Protein AF-A0A6M2A3Q9-F1 (afdb_monomer_lite)

Sequence (119 aa):
MWAREIEFMLACWLSISPFIFGYPKDAIFFWLSDLACSSLLAFCALISYYKPLRKMHLCNLIVAFYLISLSFLLRGSPHYEPLQNYMALGVLLLMISIVPTEAEKPPIPWREFYEKMKK

Structure (mmCIF, N/CA/C/O backbone):
data_AF-A0A6M2A3Q9-F1
#
_entry.id   AF-A0A6M2A3Q9-F1
#
loop_
_atom_site.group_PDB
_atom_site.id
_atom_site.type_symbol
_atom_site.label_atom_id
_atom_site.label_alt_id
_atom_site.label_comp_id
_atom_site.label_asym_id
_atom_site.label_entity_id
_atom_site.label_seq_id
_atom_site.pdbx_PDB_ins_code
_atom_site.Cartn_x
_atom_site.Cartn_y
_atom_site.Cartn_z
_atom_site.occupancy
_atom_site.B_iso_or_equiv
_atom_site.auth_seq_id
_atom_site.auth_comp_id
_atom_site.auth_asym_id
_atom_site.auth_atom_id
_atom_site.pdbx_PDB_model_num
ATOM 1 N N . MET A 1 1 ? -12.123 -7.693 7.811 1.00 76.75 1 MET A N 1
ATOM 2 C CA . MET A 1 1 ? -10.719 -8.093 7.659 1.00 76.75 1 MET A CA 1
ATOM 3 C C . MET A 1 1 ? -10.331 -8.184 6.189 1.00 76.75 1 MET A C 1
ATOM 5 O O . MET A 1 1 ? -9.209 -7.796 5.882 1.00 76.75 1 MET A O 1
ATOM 9 N N . TRP A 1 2 ? -11.274 -8.496 5.283 1.00 87.56 2 TRP A N 1
ATOM 10 C CA . TRP A 1 2 ? -11.023 -8.627 3.837 1.00 87.56 2 TRP A CA 1
ATOM 11 C C . TRP A 1 2 ? -10.181 -7.498 3.211 1.00 87.56 2 TRP A C 1
ATOM 13 O O . TRP A 1 2 ? -9.248 -7.757 2.464 1.00 87.56 2 TRP A O 1
ATOM 23 N N . ALA A 1 3 ? -10.428 -6.233 3.570 1.00 92.00 3 ALA A N 1
ATOM 24 C CA . ALA A 1 3 ? -9.682 -5.098 3.023 1.00 92.00 3 ALA A CA 1
ATOM 25 C C . ALA A 1 3 ? -8.173 -5.145 3.340 1.00 92.00 3 ALA A C 1
ATOM 27 O O . ALA A 1 3 ? -7.357 -4.833 2.479 1.00 92.00 3 ALA A O 1
ATOM 28 N N . ARG A 1 4 ? -7.787 -5.553 4.559 1.00 94.25 4 ARG A N 1
ATOM 29 C CA . ARG A 1 4 ? -6.366 -5.644 4.944 1.00 94.25 4 ARG A CA 1
ATOM 30 C C . ARG A 1 4 ? -5.694 -6.867 4.318 1.00 94.25 4 ARG A C 1
ATOM 32 O O . ARG A 1 4 ? -4.521 -6.807 3.972 1.00 94.25 4 ARG A O 1
ATOM 39 N N . GLU A 1 5 ? -6.444 -7.954 4.145 1.00 94.69 5 GLU A N 1
ATOM 40 C CA . GLU A 1 5 ? -5.988 -9.145 3.417 1.00 94.69 5 GLU A CA 1
ATOM 41 C C . GLU A 1 5 ? -5.712 -8.813 1.950 1.00 94.69 5 GLU A C 1
ATOM 43 O O . GLU A 1 5 ? -4.638 -9.135 1.449 1.00 94.69 5 GLU A O 1
ATOM 48 N N . ILE A 1 6 ? -6.624 -8.094 1.286 1.00 95.19 6 ILE A N 1
ATOM 49 C CA . ILE A 1 6 ? -6.436 -7.671 -0.106 1.00 95.19 6 ILE A CA 1
ATOM 50 C C . ILE A 1 6 ? -5.211 -6.763 -0.232 1.00 95.19 6 ILE A C 1
ATOM 52 O O . ILE A 1 6 ? -4.402 -6.969 -1.126 1.00 95.19 6 ILE A O 1
ATOM 56 N N . GLU A 1 7 ? -5.007 -5.803 0.671 1.00 96.00 7 GLU A N 1
ATOM 57 C CA . GLU A 1 7 ? -3.795 -4.971 0.644 1.00 96.00 7 GLU A CA 1
ATOM 58 C C . GLU A 1 7 ? -2.510 -5.776 0.796 1.00 96.00 7 GLU A C 1
ATOM 60 O O . GLU A 1 7 ? -1.534 -5.515 0.096 1.00 96.00 7 GLU A O 1
ATOM 65 N N . PHE A 1 8 ? -2.508 -6.778 1.673 1.00 96.62 8 PHE A N 1
ATOM 66 C CA . PHE A 1 8 ? -1.369 -7.674 1.806 1.00 96.62 8 PHE A CA 1
ATOM 67 C C . PHE A 1 8 ? -1.149 -8.503 0.530 1.00 96.62 8 PHE A C 1
ATOM 69 O O . PHE A 1 8 ? -0.017 -8.634 0.072 1.00 96.62 8 PHE A O 1
ATOM 76 N N . MET A 1 9 ? -2.216 -8.990 -0.111 1.00 97.56 9 MET A N 1
ATOM 77 C CA . MET A 1 9 ? -2.120 -9.674 -1.407 1.00 97.56 9 MET A CA 1
ATOM 78 C C . MET A 1 9 ? -1.572 -8.750 -2.502 1.00 97.56 9 MET A C 1
ATOM 80 O O . MET A 1 9 ? -0.730 -9.178 -3.291 1.00 97.56 9 MET A O 1
ATOM 84 N N . LEU A 1 10 ? -1.9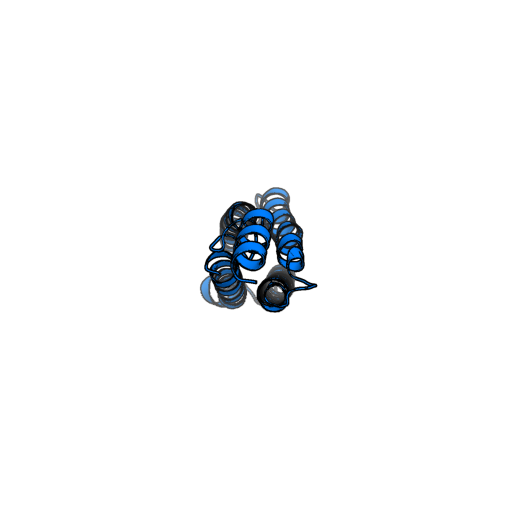91 -7.480 -2.528 1.00 97.25 10 LEU A N 1
ATOM 85 C CA . LEU A 1 10 ? -1.449 -6.468 -3.439 1.00 97.25 10 LEU A CA 1
ATOM 86 C C . LEU A 1 10 ? 0.033 -6.179 -3.144 1.00 97.25 10 LEU A C 1
ATOM 88 O O . LEU A 1 10 ? 0.799 -5.946 -4.077 1.00 97.25 10 LEU A O 1
ATOM 92 N N . ALA A 1 11 ? 0.463 -6.255 -1.880 1.00 97.44 11 ALA A N 1
ATOM 93 C CA . ALA A 1 11 ? 1.873 -6.134 -1.505 1.00 97.44 11 ALA A CA 1
ATOM 94 C C . ALA A 1 11 ? 2.697 -7.299 -2.059 1.00 97.44 11 ALA A C 1
ATOM 96 O O . ALA A 1 11 ? 3.748 -7.083 -2.663 1.00 97.44 11 ALA A O 1
ATOM 97 N N . CYS A 1 12 ? 2.198 -8.528 -1.903 1.00 97.50 12 CYS A N 1
ATOM 98 C CA . CYS A 1 12 ? 2.821 -9.712 -2.486 1.00 97.50 12 CYS A CA 1
ATOM 99 C C . CYS A 1 12 ? 2.882 -9.617 -4.014 1.00 97.50 12 CYS A C 1
ATOM 101 O O . CYS A 1 12 ? 3.924 -9.899 -4.600 1.00 97.50 12 CYS A O 1
ATOM 103 N N . TRP A 1 13 ? 1.800 -9.171 -4.656 1.00 97.50 13 TRP A N 1
ATOM 104 C CA . TRP A 1 13 ? 1.769 -8.950 -6.100 1.00 97.50 13 TRP A CA 1
ATOM 105 C C . TRP A 1 13 ? 2.837 -7.945 -6.547 1.00 97.50 13 TRP A C 1
ATOM 107 O O . TRP A 1 13 ? 3.620 -8.253 -7.443 1.00 97.50 13 TRP A O 1
ATOM 117 N N . LEU A 1 14 ? 2.927 -6.788 -5.884 1.00 96.19 14 LEU A N 1
ATOM 118 C CA . LEU A 1 14 ? 3.921 -5.759 -6.200 1.00 96.19 14 LEU A CA 1
ATOM 119 C C . LEU A 1 14 ? 5.363 -6.241 -5.968 1.00 96.19 14 LEU A C 1
ATOM 121 O O . LEU A 1 14 ? 6.272 -5.850 -6.688 1.00 96.19 14 LEU A O 1
ATOM 125 N N . SER A 1 15 ? 5.588 -7.130 -4.998 1.00 96.31 15 SER A N 1
ATOM 126 C CA . SER A 1 15 ? 6.908 -7.739 -4.790 1.00 96.31 15 SER A CA 1
ATOM 127 C C . SER A 1 15 ? 7.290 -8.733 -5.894 1.00 96.31 15 SER A C 1
ATOM 129 O O . SER A 1 15 ? 8.478 -8.957 -6.121 1.00 96.31 15 SER A O 1
ATOM 131 N N . ILE A 1 16 ? 6.309 -9.364 -6.546 1.00 95.88 16 ILE A N 1
ATOM 132 C CA . ILE A 1 16 ? 6.529 -10.379 -7.587 1.00 95.88 16 ILE A CA 1
ATOM 133 C C . ILE A 1 16 ? 6.538 -9.741 -8.988 1.00 95.88 16 ILE A C 1
ATOM 135 O O . ILE A 1 16 ? 7.179 -10.274 -9.897 1.00 95.88 16 ILE A O 1
ATOM 139 N N . SER A 1 17 ? 5.899 -8.580 -9.175 1.00 94.25 17 SER A N 1
ATOM 140 C CA . SER A 1 17 ? 5.771 -7.926 -10.482 1.00 94.25 17 SER A CA 1
ATOM 141 C C . SER A 1 17 ? 7.083 -7.699 -11.249 1.00 94.25 17 SER A C 1
ATOM 143 O O . SER A 1 17 ? 7.057 -7.942 -12.458 1.00 94.25 17 SER A O 1
ATOM 145 N N . PRO A 1 18 ? 8.236 -7.352 -10.630 1.00 92.12 18 PRO A N 1
ATOM 146 C CA . PRO A 1 18 ? 9.500 -7.226 -11.364 1.00 92.12 18 PRO A CA 1
ATOM 147 C C . PRO A 1 18 ? 9.902 -8.491 -12.129 1.00 92.12 18 PRO A C 1
ATOM 149 O O . PRO A 1 18 ? 10.468 -8.411 -13.219 1.00 92.12 18 PRO A O 1
ATOM 152 N N . PHE A 1 19 ? 9.601 -9.665 -11.564 1.00 92.12 19 PHE A N 1
ATOM 153 C CA . PHE A 1 19 ? 9.929 -10.960 -12.159 1.00 92.12 19 PHE A CA 1
ATOM 154 C C . PHE A 1 19 ? 8.965 -11.335 -13.286 1.00 92.12 19 PHE A C 1
ATOM 156 O O . PHE A 1 19 ? 9.384 -11.959 -14.257 1.00 92.12 19 PHE A O 1
ATOM 163 N N . ILE A 1 20 ? 7.693 -10.941 -13.175 1.00 91.81 20 ILE A N 1
ATOM 164 C CA . ILE A 1 20 ? 6.665 -11.200 -14.196 1.00 91.81 20 ILE A CA 1
ATOM 165 C C . ILE A 1 20 ? 6.908 -10.333 -15.432 1.00 91.81 20 ILE A C 1
ATOM 167 O O . ILE A 1 20 ? 6.882 -10.833 -16.552 1.00 91.81 20 ILE A O 1
ATOM 171 N N . PHE A 1 21 ? 7.165 -9.042 -15.228 1.00 89.19 21 PHE A N 1
ATOM 172 C CA . PHE A 1 21 ? 7.411 -8.088 -16.311 1.00 89.19 21 PHE A CA 1
ATOM 173 C C . PHE A 1 21 ? 8.869 -8.084 -16.791 1.00 89.19 21 PHE A C 1
ATOM 175 O O . PHE A 1 21 ? 9.215 -7.333 -17.695 1.00 89.19 21 PHE A O 1
ATOM 182 N N . GLY A 1 22 ? 9.740 -8.901 -16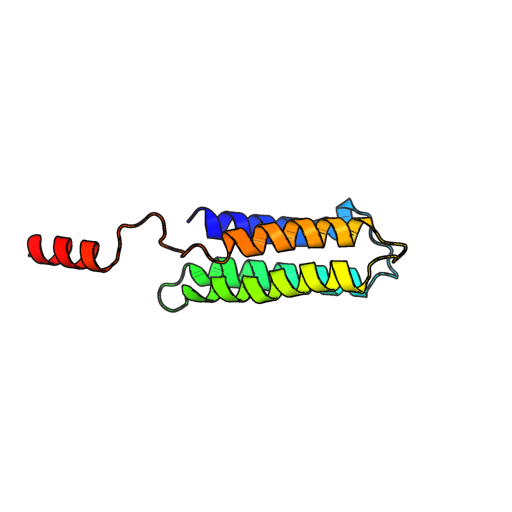.191 1.00 85.31 22 GLY A N 1
ATOM 183 C CA . GLY A 1 22 ? 11.121 -9.071 -16.639 1.00 85.31 22 GLY A CA 1
ATOM 184 C C . GLY A 1 22 ? 11.929 -7.773 -16.633 1.00 85.31 22 GLY A C 1
ATOM 185 O O . GLY A 1 22 ? 12.593 -7.464 -17.623 1.00 85.31 22 GLY A O 1
ATOM 186 N N . TYR A 1 23 ? 11.874 -7.004 -15.538 1.00 84.62 23 TYR A N 1
ATOM 187 C CA . TYR A 1 23 ? 12.566 -5.713 -15.460 1.00 84.62 23 TYR A CA 1
ATOM 188 C C . TYR A 1 23 ? 14.064 -5.871 -15.787 1.00 84.62 23 TYR A C 1
ATOM 190 O O . TYR A 1 23 ? 14.728 -6.738 -15.203 1.00 84.62 23 TYR A O 1
ATOM 198 N N . PRO A 1 24 ? 14.636 -5.028 -16.668 1.00 81.31 24 PRO A N 1
ATOM 199 C CA . PRO A 1 24 ? 16.061 -5.087 -16.963 1.00 81.31 24 PRO A CA 1
ATOM 200 C C . PRO A 1 24 ? 16.889 -4.773 -15.711 1.00 81.31 24 PRO A C 1
ATOM 202 O O . PRO A 1 24 ? 16.457 -4.035 -14.828 1.00 81.31 24 PRO A O 1
ATOM 205 N N . LYS A 1 25 ? 18.110 -5.315 -15.631 1.00 77.25 25 LYS A N 1
ATOM 206 C CA . LYS A 1 25 ? 19.002 -5.117 -14.468 1.00 77.25 25 LYS A CA 1
ATOM 207 C C . LYS A 1 25 ? 19.327 -3.641 -14.216 1.00 77.25 25 LYS A C 1
ATOM 209 O O . LYS A 1 25 ? 19.562 -3.247 -13.079 1.00 77.25 25 LYS A O 1
ATOM 214 N N . ASP A 1 26 ? 19.276 -2.838 -15.271 1.00 80.44 26 ASP A N 1
ATOM 215 C CA . ASP A 1 26 ? 19.604 -1.414 -15.246 1.00 80.44 26 ASP A CA 1
ATOM 216 C C . ASP A 1 26 ? 18.417 -0.560 -14.752 1.00 80.44 26 ASP A C 1
ATOM 218 O O . ASP A 1 26 ? 18.584 0.602 -14.384 1.00 80.44 26 ASP A O 1
ATOM 222 N N . ALA A 1 27 ? 17.214 -1.145 -14.652 1.00 84.56 27 ALA A N 1
ATOM 223 C CA . ALA A 1 27 ? 15.999 -0.519 -14.126 1.00 84.56 27 ALA A CA 1
ATOM 224 C C . ALA A 1 27 ? 15.955 -0.514 -12.582 1.00 84.56 27 ALA A C 1
ATOM 226 O O . ALA A 1 27 ? 14.921 -0.787 -11.969 1.00 84.56 27 ALA A O 1
ATOM 227 N N . ILE A 1 28 ? 17.079 -0.174 -11.942 1.00 88.75 28 ILE A N 1
ATOM 228 C CA . ILE A 1 28 ? 17.258 -0.179 -10.477 1.00 88.75 28 ILE A CA 1
ATOM 229 C C . ILE A 1 28 ? 16.179 0.655 -9.776 1.00 88.75 28 ILE A C 1
ATOM 231 O O . ILE A 1 28 ? 15.688 0.271 -8.716 1.00 88.75 28 ILE A O 1
ATOM 235 N N . PHE A 1 29 ? 15.779 1.775 -10.384 1.00 90.69 29 PHE A N 1
ATOM 236 C CA . PHE A 1 29 ? 14.733 2.644 -9.852 1.00 90.69 29 PHE A CA 1
ATOM 237 C C . PHE A 1 29 ? 13.408 1.896 -9.632 1.00 90.69 29 PHE A C 1
ATOM 239 O O . PHE A 1 29 ? 12.856 1.957 -8.539 1.00 90.69 29 PHE A O 1
ATOM 246 N N . PHE A 1 30 ? 12.941 1.132 -10.624 1.00 90.69 30 PHE A N 1
ATOM 247 C CA . PHE A 1 30 ? 11.686 0.381 -10.526 1.00 90.69 30 PHE A CA 1
ATOM 248 C C . PHE A 1 30 ? 11.769 -0.756 -9.503 1.00 90.69 30 PHE A C 1
ATOM 250 O O . PHE A 1 30 ? 10.836 -0.964 -8.733 1.00 90.69 30 PHE A O 1
ATOM 257 N N . TRP A 1 31 ? 12.915 -1.438 -9.428 1.00 91.62 31 TRP A N 1
ATOM 258 C CA . TRP A 1 31 ? 13.166 -2.452 -8.400 1.00 91.62 31 TRP A CA 1
ATOM 259 C C . TRP A 1 31 ? 13.082 -1.879 -6.985 1.00 91.62 31 TRP A C 1
ATOM 261 O O . TRP A 1 31 ? 12.443 -2.464 -6.108 1.00 91.62 31 TRP A O 1
ATOM 271 N N . LEU A 1 32 ? 13.721 -0.729 -6.758 1.00 93.56 32 LEU A N 1
ATOM 272 C CA . LEU A 1 32 ? 13.737 -0.093 -5.447 1.00 93.56 32 LEU A CA 1
ATOM 273 C C . LEU A 1 32 ? 12.350 0.439 -5.069 1.00 93.56 32 LEU A C 1
ATOM 275 O O . LEU A 1 32 ? 11.932 0.275 -3.923 1.00 93.56 32 LEU A O 1
ATOM 279 N N . SER A 1 33 ? 11.626 1.023 -6.029 1.00 94.12 33 SER A N 1
ATOM 280 C CA . SER A 1 33 ? 10.239 1.455 -5.845 1.00 94.12 33 SER A CA 1
ATOM 281 C C . SER A 1 33 ? 9.324 0.285 -5.475 1.00 94.12 33 SER A C 1
ATOM 283 O O . SER A 1 33 ? 8.577 0.411 -4.503 1.00 94.12 33 SER A O 1
ATOM 285 N N . ASP A 1 34 ? 9.421 -0.857 -6.163 1.00 94.94 34 ASP A N 1
ATOM 286 C CA . ASP A 1 34 ? 8.605 -2.050 -5.881 1.00 94.94 34 ASP A CA 1
ATOM 287 C C . ASP A 1 34 ? 8.899 -2.624 -4.503 1.00 94.94 34 ASP A C 1
ATOM 289 O O . ASP A 1 34 ? 7.977 -2.885 -3.726 1.00 94.94 34 ASP A O 1
ATOM 293 N N . LEU A 1 35 ? 10.176 -2.752 -4.145 1.00 95.25 35 LEU A N 1
ATOM 294 C CA . LEU A 1 35 ? 10.582 -3.282 -2.847 1.00 95.25 35 LEU A CA 1
ATOM 295 C C . LEU A 1 35 ? 10.153 -2.355 -1.702 1.00 95.25 35 LEU A C 1
ATOM 297 O O . LEU A 1 35 ? 9.607 -2.824 -0.701 1.00 95.25 35 LEU A O 1
ATOM 301 N N . ALA A 1 36 ? 10.348 -1.042 -1.854 1.00 96.81 36 ALA A N 1
ATOM 302 C CA . ALA A 1 36 ? 9.955 -0.063 -0.845 1.00 96.81 36 ALA A CA 1
ATOM 303 C C . ALA A 1 36 ? 8.430 -0.011 -0.668 1.00 96.81 36 ALA A C 1
ATOM 305 O O . ALA A 1 36 ? 7.935 -0.080 0.460 1.00 96.81 36 ALA A O 1
ATOM 306 N N . CYS A 1 37 ? 7.680 0.063 -1.771 1.00 97.38 37 CYS A N 1
ATOM 307 C CA . CYS A 1 37 ? 6.223 0.140 -1.735 1.00 97.38 37 CYS A CA 1
ATOM 308 C C . CYS A 1 37 ? 5.598 -1.153 -1.210 1.00 97.38 37 CYS A C 1
ATOM 310 O O . CYS A 1 37 ? 4.724 -1.085 -0.351 1.00 97.38 37 CYS A O 1
ATOM 312 N N . SER A 1 38 ? 6.056 -2.322 -1.671 1.00 97.44 38 SER A N 1
ATOM 313 C CA . SER A 1 38 ? 5.531 -3.616 -1.211 1.00 97.44 38 SER A CA 1
ATOM 314 C C . SER A 1 38 ? 5.811 -3.848 0.276 1.00 97.44 38 SER A C 1
ATOM 316 O O . SER A 1 38 ? 4.906 -4.247 1.007 1.00 97.44 38 SER A O 1
ATOM 318 N N . SER A 1 39 ? 7.014 -3.510 0.754 1.00 97.44 39 SER A N 1
ATOM 319 C CA . SER A 1 39 ? 7.374 -3.613 2.174 1.00 97.44 39 SER A CA 1
ATOM 320 C C . SER A 1 39 ? 6.517 -2.696 3.043 1.00 97.44 39 SER A C 1
ATOM 322 O O . SER A 1 39 ? 5.986 -3.135 4.065 1.00 97.44 39 SER A O 1
ATOM 324 N N . LEU A 1 40 ? 6.347 -1.435 2.628 1.00 97.00 40 LEU A N 1
ATOM 325 C CA . LEU A 1 40 ? 5.522 -0.472 3.354 1.00 97.00 40 LEU A CA 1
ATOM 326 C C . LEU A 1 40 ? 4.056 -0.917 3.386 1.00 97.00 40 LEU A C 1
ATOM 328 O O . LEU A 1 40 ? 3.440 -0.907 4.450 1.00 97.00 40 LEU A O 1
ATOM 332 N N . LEU A 1 41 ? 3.528 -1.369 2.247 1.00 97.00 41 LEU A N 1
ATOM 333 C CA . LEU A 1 41 ? 2.150 -1.830 2.118 1.00 97.00 41 LEU A CA 1
ATOM 334 C C . LEU A 1 41 ? 1.879 -3.053 3.006 1.00 97.00 41 LEU A C 1
ATOM 336 O O . LEU A 1 41 ? 0.913 -3.056 3.773 1.00 97.00 41 LEU A O 1
ATOM 340 N N . ALA A 1 42 ? 2.761 -4.057 2.962 1.00 97.31 42 ALA A N 1
ATOM 341 C CA . ALA A 1 42 ? 2.663 -5.252 3.797 1.00 97.31 42 ALA A CA 1
ATOM 342 C C . ALA A 1 42 ? 2.740 -4.905 5.289 1.00 97.31 42 ALA A C 1
ATOM 344 O O . ALA A 1 42 ? 1.913 -5.365 6.080 1.00 97.31 42 ALA A O 1
ATOM 345 N N . PHE A 1 43 ? 3.694 -4.056 5.677 1.00 97.19 43 PHE A N 1
ATOM 346 C CA . PHE A 1 43 ? 3.865 -3.628 7.062 1.00 97.19 43 PHE A CA 1
ATOM 347 C C . PHE A 1 43 ? 2.626 -2.892 7.587 1.00 97.19 43 PHE A C 1
ATOM 349 O O . PHE A 1 43 ? 2.088 -3.255 8.634 1.00 97.19 43 PHE A O 1
ATOM 356 N N . CYS A 1 44 ? 2.132 -1.900 6.844 1.00 95.62 44 CYS A N 1
ATOM 357 C CA . CYS A 1 44 ? 0.951 -1.120 7.206 1.00 95.62 44 CYS A CA 1
ATOM 358 C C . CYS A 1 44 ? -0.323 -1.975 7.261 1.00 95.62 44 CYS A C 1
ATOM 360 O O . CYS A 1 44 ? -1.133 -1.800 8.177 1.00 95.62 44 CYS A O 1
ATOM 362 N N . ALA A 1 45 ? -0.488 -2.923 6.334 1.00 94.06 45 ALA A N 1
ATOM 363 C CA . ALA A 1 45 ? -1.614 -3.853 6.337 1.00 94.06 45 ALA A CA 1
ATOM 364 C C . ALA A 1 45 ? -1.588 -4.761 7.579 1.00 94.06 45 ALA A C 1
ATOM 366 O O . ALA A 1 45 ? -2.584 -4.836 8.303 1.00 94.06 45 ALA A O 1
ATOM 367 N N . LEU A 1 46 ? -0.446 -5.382 7.889 1.00 94.56 46 LEU A N 1
ATOM 368 C CA . LEU A 1 46 ? -0.315 -6.302 9.024 1.00 94.56 46 LEU A CA 1
ATOM 369 C C . LEU A 1 46 ? -0.422 -5.587 10.376 1.00 94.56 46 LEU A C 1
ATOM 371 O O . LEU A 1 46 ? -1.137 -6.043 11.270 1.00 94.56 46 LEU A O 1
ATOM 375 N N . ILE A 1 47 ? 0.239 -4.439 10.536 1.00 94.94 47 ILE A N 1
ATOM 376 C CA . ILE A 1 47 ? 0.232 -3.713 11.812 1.00 94.94 47 ILE A CA 1
ATOM 377 C C . ILE A 1 47 ? -1.147 -3.123 12.137 1.00 94.94 47 ILE A C 1
ATOM 379 O O . ILE A 1 47 ? -1.475 -2.916 13.306 1.00 94.94 47 ILE A O 1
ATOM 383 N N . SER A 1 48 ? -1.993 -2.912 11.121 1.00 92.56 48 SER A N 1
ATOM 384 C CA . SER A 1 48 ? -3.357 -2.409 11.304 1.00 92.56 48 SER A CA 1
ATOM 385 C C . SER A 1 48 ? -4.277 -3.367 12.072 1.00 92.56 48 SER A C 1
ATOM 387 O O . SER A 1 48 ? -5.312 -2.932 12.583 1.00 92.56 48 SER A O 1
ATOM 389 N N . TYR A 1 49 ? -3.913 -4.648 12.211 1.00 89.50 49 TYR A N 1
ATOM 390 C CA . TYR A 1 49 ? -4.649 -5.585 13.065 1.00 89.50 49 TYR A CA 1
ATOM 391 C C . TYR A 1 49 ? -4.497 -5.275 14.553 1.00 89.50 49 TYR A C 1
ATOM 393 O O . TYR A 1 49 ? -5.369 -5.615 15.359 1.00 89.50 49 TYR A O 1
ATOM 401 N N . TYR A 1 50 ? -3.420 -4.591 14.934 1.00 91.50 50 TYR A N 1
ATOM 402 C CA . TYR A 1 50 ? -3.217 -4.183 16.309 1.00 91.50 50 TYR A CA 1
ATOM 403 C C . TYR A 1 50 ? -4.123 -2.990 16.646 1.00 91.50 50 TYR A C 1
ATOM 405 O O . TYR A 1 50 ? -4.016 -1.917 16.054 1.00 91.50 50 TYR A O 1
ATOM 413 N N . LYS A 1 51 ? -5.017 -3.160 17.634 1.00 86.19 51 LYS A N 1
ATOM 414 C CA . LYS A 1 51 ? -6.057 -2.178 18.016 1.00 86.19 51 LYS A CA 1
ATOM 415 C C . LYS A 1 51 ? -5.591 -0.711 18.083 1.00 86.19 51 LYS A C 1
ATOM 417 O O . LYS A 1 51 ? -6.292 0.129 17.509 1.00 86.19 51 LYS A O 1
ATOM 422 N N . PRO A 1 52 ? -4.478 -0.351 18.756 1.00 90.44 52 PRO A N 1
ATOM 423 C CA . PRO A 1 52 ? -4.058 1.050 18.831 1.00 90.44 52 PRO A CA 1
ATOM 424 C C . PRO A 1 52 ? -3.503 1.574 17.498 1.00 90.44 52 PRO A C 1
ATOM 426 O O . PRO A 1 52 ? -3.644 2.759 17.209 1.00 90.44 52 PRO A O 1
ATOM 429 N N . LEU A 1 53 ? -2.956 0.699 16.650 1.00 92.38 53 LEU A N 1
ATOM 430 C CA . LEU A 1 53 ? -2.374 1.035 15.346 1.00 92.38 53 LEU A CA 1
ATOM 431 C C . LEU A 1 53 ? -3.324 0.770 14.174 1.00 92.38 53 LEU A C 1
ATOM 433 O O . LEU A 1 53 ? -2.911 0.805 13.019 1.00 92.38 53 LEU A O 1
ATOM 437 N N . ARG A 1 54 ? -4.624 0.599 14.440 1.00 88.56 54 ARG A N 1
ATOM 438 C CA . ARG A 1 54 ? -5.627 0.325 13.401 1.00 88.56 54 ARG A CA 1
ATOM 439 C C . ARG A 1 54 ? -5.599 1.310 12.239 1.00 88.56 54 ARG A C 1
ATOM 441 O O . ARG A 1 54 ? -5.840 0.908 11.120 1.00 88.56 54 ARG A O 1
ATOM 448 N N . LYS A 1 55 ? -5.264 2.581 12.477 1.00 92.19 55 LYS A N 1
ATOM 449 C CA . LYS A 1 55 ? -5.236 3.623 11.437 1.00 92.19 55 LYS A CA 1
ATOM 450 C C . LYS A 1 55 ? -3.995 3.584 10.538 1.00 92.19 55 LYS A C 1
ATOM 452 O O . LYS A 1 55 ? -3.968 4.317 9.558 1.00 92.19 55 LYS A O 1
ATOM 457 N N . MET A 1 56 ? -2.995 2.746 10.831 1.00 94.12 56 MET A N 1
ATOM 458 C CA . MET A 1 56 ? -1.773 2.618 10.014 1.00 94.12 56 MET A CA 1
ATOM 459 C C . MET A 1 56 ? -2.058 2.208 8.573 1.00 94.12 56 MET A C 1
ATOM 461 O O . MET A 1 56 ? -1.298 2.514 7.664 1.00 94.12 56 MET A O 1
ATOM 465 N N . HIS A 1 57 ? -3.202 1.576 8.368 1.00 91.94 57 HIS A N 1
ATOM 466 C CA . HIS A 1 57 ? -3.732 1.213 7.071 1.00 91.94 57 HIS A CA 1
ATOM 467 C C . HIS A 1 57 ? -3.932 2.435 6.144 1.00 91.94 57 HIS A C 1
ATOM 469 O O . HIS A 1 57 ? -3.865 2.311 4.928 1.00 91.94 57 HIS A O 1
ATOM 475 N N . LEU A 1 58 ? -4.117 3.640 6.700 1.00 95.06 58 LEU A N 1
ATOM 476 C CA . LEU A 1 58 ? -4.229 4.885 5.932 1.00 95.06 58 LEU A CA 1
ATOM 477 C C . LEU A 1 58 ? -2.893 5.331 5.328 1.00 95.06 58 LEU A C 1
ATOM 479 O O . LEU A 1 58 ? -2.894 6.073 4.350 1.00 95.06 58 LEU A O 1
ATOM 483 N N . CYS A 1 59 ? -1.753 4.868 5.853 1.00 95.50 59 CYS A N 1
ATOM 484 C CA . CYS A 1 59 ? -0.447 5.133 5.244 1.00 95.50 59 CYS A CA 1
ATOM 485 C C . CYS A 1 59 ? -0.344 4.528 3.835 1.00 95.50 59 CYS A C 1
ATOM 487 O O . CYS A 1 59 ? 0.403 5.047 3.008 1.00 95.50 59 CYS A O 1
ATOM 489 N N . ASN A 1 60 ? -1.154 3.511 3.520 1.00 95.69 60 ASN A N 1
ATOM 490 C CA . ASN A 1 60 ? -1.235 2.932 2.180 1.00 95.69 60 ASN A CA 1
ATOM 491 C C . ASN A 1 60 ? -1.778 3.924 1.139 1.00 95.69 60 ASN A C 1
ATOM 493 O O . ASN A 1 60 ? -1.477 3.779 -0.044 1.00 95.69 60 ASN A O 1
ATOM 497 N N . LEU A 1 61 ? -2.462 4.998 1.560 1.00 96.56 61 LEU A N 1
ATOM 498 C CA . LEU A 1 61 ? -2.810 6.108 0.668 1.00 96.56 61 LEU A CA 1
ATOM 499 C C . LEU A 1 61 ? -1.563 6.786 0.097 1.00 96.56 61 LEU A C 1
ATOM 501 O O . LEU A 1 61 ? -1.561 7.153 -1.072 1.00 96.56 61 LEU A O 1
ATOM 505 N N . ILE A 1 62 ? -0.490 6.919 0.883 1.00 97.00 62 ILE A N 1
ATOM 506 C CA . ILE A 1 62 ? 0.767 7.520 0.416 1.00 97.00 62 ILE A CA 1
ATOM 507 C C . ILE A 1 62 ? 1.370 6.658 -0.695 1.00 97.00 62 ILE A C 1
ATOM 509 O O . ILE A 1 62 ? 1.748 7.188 -1.737 1.00 97.00 62 ILE A O 1
ATOM 513 N N . VAL A 1 63 ? 1.394 5.334 -0.504 1.00 97.12 63 VAL A N 1
ATOM 514 C CA . VAL A 1 63 ? 1.847 4.377 -1.526 1.00 97.12 63 VAL A CA 1
ATOM 515 C C . VAL A 1 63 ? 0.985 4.494 -2.780 1.00 97.12 63 VAL A C 1
ATOM 517 O O . VAL A 1 63 ? 1.509 4.610 -3.884 1.00 97.12 63 VAL A O 1
ATOM 520 N N . ALA A 1 64 ? -0.336 4.539 -2.615 1.00 97.50 64 ALA A N 1
ATOM 521 C CA . ALA A 1 64 ? -1.273 4.654 -3.723 1.00 97.50 64 ALA A CA 1
ATOM 522 C C . ALA A 1 64 ? -1.045 5.933 -4.548 1.00 97.50 64 ALA A C 1
ATOM 524 O O . ALA A 1 64 ? -0.904 5.871 -5.770 1.00 97.50 64 ALA A O 1
ATOM 525 N N . PHE A 1 65 ? -0.934 7.087 -3.883 1.00 97.94 65 PHE A N 1
ATOM 526 C CA . PHE A 1 65 ? -0.636 8.358 -4.544 1.00 97.94 65 PHE A CA 1
ATOM 527 C C . PHE A 1 65 ? 0.736 8.356 -5.210 1.00 97.94 65 PHE A C 1
ATOM 529 O O . PHE A 1 65 ? 0.862 8.880 -6.316 1.00 97.94 65 PHE A O 1
ATOM 536 N N . TYR A 1 66 ? 1.747 7.766 -4.573 1.00 97.56 66 TYR A N 1
ATOM 537 C CA . TYR A 1 66 ? 3.081 7.641 -5.148 1.00 97.56 66 TYR A CA 1
ATOM 538 C C . TYR A 1 66 ? 3.058 6.835 -6.454 1.00 97.56 66 TYR A C 1
ATOM 540 O O . TYR A 1 66 ? 3.529 7.334 -7.473 1.00 97.56 66 TYR A O 1
ATOM 548 N N . LEU A 1 67 ? 2.440 5.648 -6.459 1.00 96.69 67 LEU A N 1
ATOM 549 C CA . LEU A 1 67 ? 2.339 4.790 -7.647 1.00 96.69 67 LEU A CA 1
ATOM 550 C C . LEU A 1 67 ? 1.575 5.469 -8.794 1.00 96.69 67 LEU A C 1
ATOM 552 O O . LEU A 1 67 ? 2.031 5.454 -9.941 1.00 96.69 67 LEU A O 1
ATOM 556 N N . ILE A 1 68 ? 0.450 6.123 -8.489 1.00 97.31 68 ILE A N 1
ATOM 557 C CA . ILE A 1 68 ? -0.327 6.877 -9.484 1.00 97.31 68 ILE A CA 1
ATOM 558 C C . ILE A 1 68 ? 0.511 8.027 -10.045 1.00 97.31 68 ILE A C 1
ATOM 560 O O . ILE A 1 68 ? 0.647 8.162 -11.259 1.00 97.31 68 ILE A O 1
ATOM 564 N N . SER A 1 69 ? 1.110 8.837 -9.171 1.00 96.88 69 SER A N 1
ATOM 565 C CA . SER A 1 69 ? 1.904 10.002 -9.579 1.00 96.88 69 SER A CA 1
ATOM 566 C C . SER A 1 69 ? 3.081 9.589 -10.454 1.00 96.88 69 SER A C 1
ATOM 568 O O . SER A 1 69 ? 3.316 10.199 -11.492 1.00 96.88 69 SER A O 1
ATOM 570 N N . LEU A 1 70 ? 3.784 8.518 -10.085 1.00 94.44 70 LEU A N 1
ATOM 571 C CA . LEU A 1 70 ? 4.914 7.991 -10.845 1.00 94.44 70 LEU A CA 1
ATOM 572 C C . LEU A 1 70 ? 4.482 7.512 -12.240 1.00 94.44 70 LEU A C 1
ATOM 574 O O . LEU A 1 70 ? 5.162 7.805 -13.223 1.00 94.44 70 LEU A O 1
ATOM 578 N N . SER A 1 71 ? 3.309 6.879 -12.342 1.00 93.38 71 SER A N 1
ATOM 579 C CA . SER A 1 71 ? 2.702 6.467 -13.619 1.00 93.38 71 SER A CA 1
ATOM 580 C C . SER A 1 71 ? 2.409 7.653 -14.543 1.00 93.38 71 SER A C 1
ATOM 582 O O . SER A 1 71 ? 2.627 7.569 -15.752 1.00 93.38 71 SER A O 1
ATOM 584 N N . PHE A 1 72 ? 1.948 8.777 -13.985 1.00 93.62 72 PHE A N 1
ATOM 585 C CA . PHE A 1 72 ? 1.699 10.002 -14.750 1.00 93.62 72 PHE A CA 1
ATOM 586 C C . PHE A 1 72 ? 2.985 10.740 -15.130 1.00 93.62 72 PHE A C 1
ATOM 588 O O . PHE A 1 72 ? 3.104 11.208 -16.262 1.00 93.62 72 PHE A O 1
ATOM 595 N N . LEU A 1 73 ? 3.942 10.847 -14.207 1.00 93.44 73 LEU A N 1
ATOM 596 C CA . LEU A 1 73 ? 5.180 11.605 -14.406 1.00 93.44 73 LEU A CA 1
ATOM 597 C C . LEU A 1 73 ? 6.121 10.941 -15.414 1.00 93.44 73 LEU A C 1
ATOM 599 O O . LEU A 1 73 ? 6.781 11.638 -16.178 1.00 93.44 73 LEU A O 1
ATOM 603 N N . LEU A 1 74 ? 6.167 9.607 -15.445 1.00 90.81 74 LEU A N 1
ATOM 604 C CA . LEU A 1 74 ? 7.018 8.842 -16.364 1.00 90.81 74 LEU A CA 1
ATOM 605 C C . LEU A 1 74 ? 6.284 8.403 -17.638 1.00 90.81 74 LEU A C 1
ATOM 607 O O . LEU A 1 74 ? 6.734 7.498 -18.348 1.00 90.81 74 LEU A O 1
ATOM 611 N N . ARG A 1 75 ? 5.152 9.040 -17.952 1.00 84.25 75 ARG A N 1
ATOM 612 C CA . ARG A 1 75 ? 4.397 8.769 -19.176 1.00 84.25 75 ARG A CA 1
ATOM 613 C C . ARG A 1 75 ? 5.290 8.987 -20.403 1.00 84.25 75 ARG A C 1
ATOM 615 O O . ARG A 1 75 ? 5.812 10.076 -20.606 1.00 84.25 75 ARG A O 1
ATOM 622 N N . GLY A 1 76 ? 5.426 7.956 -21.238 1.00 79.94 76 GLY A N 1
ATOM 623 C CA . GLY A 1 76 ? 6.295 7.977 -22.423 1.00 79.94 76 GLY A CA 1
ATOM 624 C C . GLY A 1 76 ? 7.670 7.333 -22.218 1.00 79.94 76 GLY A C 1
ATOM 625 O O . GLY A 1 76 ? 8.443 7.264 -23.168 1.00 79.94 76 GLY A O 1
ATOM 626 N N . SER A 1 77 ? 7.967 6.826 -21.016 1.00 82.50 77 SER A N 1
ATOM 627 C CA . SER A 1 77 ? 9.101 5.924 -20.791 1.00 82.50 77 SER A CA 1
ATOM 628 C C . SER A 1 77 ? 8.989 4.668 -21.673 1.00 82.50 77 SER A C 1
ATOM 630 O O . SER A 1 77 ? 7.877 4.159 -21.852 1.00 82.50 77 SER A O 1
ATOM 632 N N . PRO A 1 78 ? 10.110 4.115 -22.180 1.00 78.62 78 PRO A N 1
ATOM 633 C CA . PRO A 1 78 ? 10.110 2.845 -22.914 1.00 78.62 78 PRO A CA 1
ATOM 634 C C . PRO A 1 78 ? 9.601 1.662 -22.070 1.00 78.62 78 PRO A C 1
ATOM 636 O O . PRO A 1 78 ? 9.180 0.649 -22.621 1.00 78.62 78 PRO A O 1
ATOM 639 N N . HIS A 1 79 ? 9.589 1.794 -20.740 1.00 76.31 79 HIS A N 1
ATOM 640 C CA . HIS A 1 79 ? 9.076 0.790 -19.807 1.00 76.31 79 HIS A CA 1
ATOM 641 C C . HIS A 1 79 ? 7.616 1.082 -19.439 1.00 76.31 79 HIS A C 1
ATOM 643 O O . HIS A 1 79 ? 7.328 1.637 -18.379 1.00 76.31 79 HIS A O 1
ATOM 649 N N . TYR A 1 80 ? 6.688 0.731 -20.330 1.00 82.25 80 TYR A N 1
ATOM 650 C CA . TYR A 1 80 ? 5.260 1.019 -20.147 1.00 82.25 80 TYR A CA 1
ATOM 651 C C . TYR A 1 80 ? 4.538 0.004 -19.239 1.00 82.25 80 TYR A C 1
ATOM 653 O O . TYR A 1 80 ? 3.589 0.374 -18.551 1.00 82.25 80 TYR A O 1
ATOM 661 N N . GLU A 1 81 ? 4.994 -1.249 -19.195 1.00 87.88 81 GLU A N 1
ATOM 662 C CA . GLU A 1 81 ? 4.361 -2.344 -18.435 1.00 87.88 81 GLU A CA 1
ATOM 663 C C . GLU A 1 81 ? 4.368 -2.104 -16.907 1.00 87.88 81 GLU A C 1
ATOM 665 O O . GLU A 1 81 ? 3.298 -2.199 -16.294 1.00 87.88 81 GLU A O 1
ATOM 670 N N . PRO A 1 82 ? 5.493 -1.687 -16.275 1.00 90.50 82 PRO A N 1
ATOM 671 C CA . PRO A 1 82 ? 5.528 -1.362 -14.843 1.00 90.50 82 PRO A CA 1
ATOM 672 C C . PRO A 1 82 ? 4.566 -0.227 -14.479 1.00 90.50 82 PRO A C 1
ATOM 674 O O . PRO A 1 82 ? 3.861 -0.281 -13.474 1.00 90.50 82 PRO A O 1
ATOM 677 N N . LEU A 1 83 ? 4.511 0.806 -15.325 1.00 92.56 83 LEU A N 1
ATOM 678 C CA . LEU A 1 83 ? 3.707 2.003 -15.084 1.00 92.56 83 LEU A CA 1
ATOM 679 C C . LEU A 1 83 ? 2.205 1.705 -15.185 1.00 92.56 83 LEU A C 1
ATOM 681 O O . LEU A 1 83 ? 1.414 2.244 -14.415 1.00 92.56 83 LEU A O 1
ATOM 685 N N . GLN A 1 84 ? 1.792 0.812 -16.090 1.00 93.44 84 GLN A N 1
ATOM 686 C CA . GLN A 1 84 ? 0.401 0.348 -16.141 1.00 93.44 84 GLN A CA 1
ATOM 687 C C . GLN A 1 84 ? 0.021 -0.436 -14.880 1.00 93.44 84 GLN A C 1
ATOM 689 O O . GLN A 1 84 ? -1.052 -0.208 -14.316 1.00 93.44 84 GLN A O 1
ATOM 694 N N . ASN A 1 85 ? 0.916 -1.309 -14.405 1.00 95.00 85 ASN A N 1
ATOM 6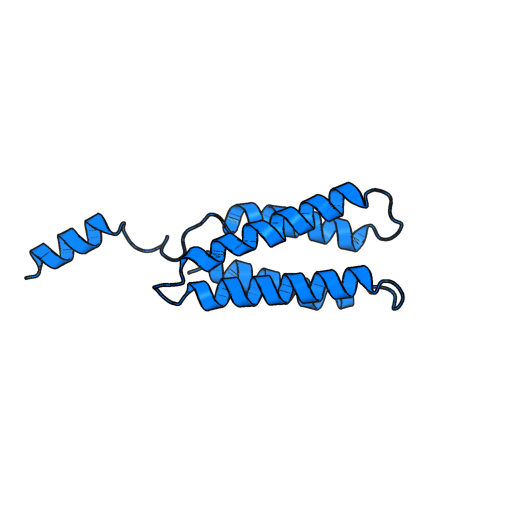95 C CA . ASN A 1 85 ? 0.725 -2.040 -13.155 1.00 95.00 85 ASN A CA 1
ATOM 696 C C . ASN A 1 85 ? 0.590 -1.082 -11.959 1.00 95.00 85 ASN A C 1
ATOM 698 O O . ASN A 1 85 ? -0.347 -1.203 -11.172 1.00 95.00 85 ASN A O 1
ATOM 702 N N . TYR A 1 86 ? 1.459 -0.076 -11.851 1.00 95.94 86 TYR A N 1
ATOM 703 C CA . TYR A 1 86 ? 1.393 0.930 -10.785 1.00 95.94 86 TYR A CA 1
ATOM 704 C C . TYR A 1 86 ? 0.102 1.733 -10.801 1.00 95.94 86 TYR A C 1
ATOM 706 O O . TYR A 1 86 ? -0.483 1.963 -9.744 1.00 95.94 86 TYR A O 1
ATOM 714 N N . MET A 1 87 ? -0.368 2.126 -11.983 1.00 96.25 87 MET A N 1
ATOM 715 C CA . MET A 1 87 ? -1.634 2.834 -12.123 1.00 96.25 87 MET A CA 1
ATOM 716 C C . MET A 1 87 ? -2.804 1.973 -11.630 1.00 96.25 87 MET A C 1
ATOM 718 O O . MET A 1 87 ? -3.616 2.436 -10.827 1.00 96.25 87 MET A O 1
ATOM 722 N N . ALA A 1 88 ? -2.867 0.707 -12.055 1.00 96.44 88 ALA A N 1
ATOM 723 C CA . ALA A 1 88 ? -3.916 -0.221 -11.636 1.00 96.44 88 ALA A CA 1
ATOM 724 C C . ALA A 1 88 ? -3.888 -0.472 -10.119 1.00 96.44 88 ALA A C 1
ATOM 726 O O . ALA A 1 88 ? -4.911 -0.330 -9.444 1.00 96.44 88 ALA A O 1
ATOM 727 N N . LEU A 1 89 ? -2.711 -0.784 -9.567 1.00 97.12 89 LEU A N 1
ATOM 728 C CA . LEU A 1 89 ? -2.535 -1.031 -8.136 1.00 97.12 89 LEU A CA 1
ATOM 729 C C . LEU A 1 89 ? -2.813 0.210 -7.298 1.00 97.12 89 LEU A C 1
ATOM 731 O O . LEU A 1 89 ? -3.481 0.113 -6.274 1.00 97.12 89 LEU A O 1
ATOM 735 N N . GLY A 1 90 ? -2.346 1.378 -7.731 1.00 97.12 90 GLY A N 1
ATOM 736 C CA . GLY A 1 90 ? -2.564 2.628 -7.020 1.00 97.12 90 GLY A CA 1
ATOM 737 C C . GLY A 1 90 ? -4.048 2.977 -6.912 1.00 97.12 90 GLY A C 1
ATOM 738 O O . GLY A 1 90 ? -4.517 3.331 -5.832 1.00 97.12 90 GLY A O 1
ATOM 739 N N . VAL A 1 91 ? -4.824 2.806 -7.985 1.00 97.12 91 VAL A N 1
ATOM 740 C CA . VAL A 1 91 ? -6.278 3.042 -7.946 1.00 97.12 91 VAL A CA 1
ATOM 741 C C . VAL A 1 91 ? -6.983 2.033 -7.033 1.00 97.12 91 VAL A C 1
ATOM 743 O O . VAL A 1 91 ? -7.787 2.437 -6.191 1.00 97.12 91 VAL A O 1
ATOM 746 N N . LEU A 1 92 ? -6.650 0.742 -7.138 1.00 96.69 92 LEU A N 1
ATOM 747 C CA . LEU A 1 92 ? -7.201 -0.293 -6.253 1.00 96.69 92 LEU A CA 1
ATOM 748 C C . LEU A 1 92 ? -6.889 0.003 -4.781 1.00 96.69 92 LEU A C 1
ATOM 750 O O . LEU A 1 92 ? -7.770 -0.079 -3.923 1.00 96.69 92 LEU A O 1
ATOM 754 N N . LEU A 1 93 ? -5.654 0.414 -4.493 1.00 96.88 93 LEU A N 1
ATOM 755 C CA . LEU A 1 93 ? -5.234 0.793 -3.153 1.00 96.88 93 LEU A CA 1
ATOM 756 C C . LEU A 1 93 ? -5.987 2.012 -2.635 1.00 96.88 93 LEU A C 1
ATOM 758 O O . LEU A 1 93 ? -6.406 1.980 -1.482 1.00 96.88 93 LEU A O 1
ATOM 762 N N . LEU A 1 94 ? -6.216 3.050 -3.445 1.00 96.06 94 LEU A N 1
ATOM 763 C CA . LEU A 1 94 ? -7.018 4.206 -3.022 1.00 96.06 94 LEU A CA 1
ATOM 764 C C . LEU A 1 94 ? -8.425 3.789 -2.582 1.00 96.06 94 LEU A C 1
ATOM 766 O O . LEU A 1 94 ? -8.905 4.249 -1.545 1.00 96.06 94 LEU A O 1
ATOM 770 N N . MET A 1 95 ? -9.069 2.898 -3.339 1.00 94.88 95 MET A N 1
ATOM 771 C CA . MET A 1 95 ? -10.424 2.431 -3.033 1.00 94.88 95 MET A CA 1
ATOM 772 C C . MET A 1 95 ? -10.478 1.653 -1.712 1.00 94.88 95 MET A C 1
ATOM 774 O O . MET A 1 95 ? -11.394 1.844 -0.913 1.00 94.88 95 MET A O 1
ATOM 778 N N . ILE A 1 96 ? -9.493 0.786 -1.465 1.00 94.44 96 ILE A N 1
ATOM 779 C CA . ILE A 1 96 ? -9.509 -0.151 -0.33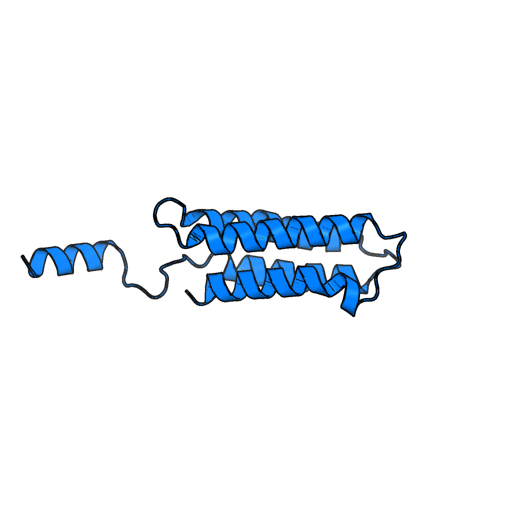2 1.00 94.44 96 ILE A CA 1
ATOM 780 C C . ILE A 1 96 ? -8.900 0.470 0.932 1.00 94.44 96 ILE A C 1
ATOM 782 O O . ILE A 1 96 ? -9.373 0.212 2.042 1.00 94.44 96 ILE A O 1
ATOM 786 N N . SER A 1 97 ? -7.908 1.353 0.796 1.00 93.25 97 SER A N 1
ATOM 787 C CA . SER A 1 97 ? -7.196 1.969 1.927 1.00 93.25 97 SER A CA 1
ATOM 788 C C . SER A 1 97 ? -8.093 2.839 2.800 1.00 93.25 97 SER A C 1
ATOM 790 O O . SER A 1 97 ? -7.774 3.049 3.965 1.00 93.25 97 SER A O 1
ATOM 792 N N . ILE A 1 98 ? -9.222 3.325 2.279 1.00 93.19 98 ILE A N 1
ATOM 793 C CA . ILE A 1 98 ? -10.191 4.128 3.040 1.00 93.19 98 ILE A CA 1
ATOM 794 C C . ILE A 1 98 ? -11.072 3.243 3.941 1.00 93.19 98 ILE A C 1
ATOM 796 O O . ILE A 1 98 ? -11.584 3.709 4.960 1.00 93.19 98 ILE A O 1
ATOM 800 N N . VAL A 1 99 ? -11.230 1.957 3.610 1.00 92.94 99 VAL A N 1
ATOM 801 C CA . VAL A 1 99 ? -12.114 1.036 4.337 1.00 92.94 99 VAL A CA 1
ATOM 802 C C . VAL A 1 99 ? -11.537 0.727 5.726 1.00 92.94 99 VAL A C 1
ATOM 804 O O . VAL A 1 99 ? -10.453 0.143 5.809 1.00 92.94 99 VAL A O 1
ATOM 807 N N . PRO A 1 100 ? -12.251 1.030 6.830 1.00 90.38 100 PRO A N 1
ATOM 808 C CA . PRO A 1 100 ? -11.754 0.770 8.178 1.00 90.38 100 PRO A CA 1
ATOM 809 C C . PRO A 1 100 ? -11.476 -0.715 8.435 1.00 90.38 100 PRO A C 1
ATOM 811 O O . PRO A 1 100 ? -12.236 -1.583 8.005 1.00 90.38 100 PRO A O 1
ATOM 814 N N . THR A 1 101 ? -10.455 -1.019 9.242 1.00 89.38 101 THR A N 1
ATOM 815 C CA . THR A 1 101 ? -10.101 -2.406 9.611 1.00 89.38 101 THR A CA 1
ATOM 816 C C . THR A 1 101 ? -11.276 -3.203 10.194 1.00 89.38 101 THR A C 1
ATOM 818 O O . THR A 1 101 ? -11.418 -4.395 9.926 1.00 89.38 101 THR A O 1
ATOM 821 N N . GLU A 1 102 ? -12.145 -2.556 10.977 1.00 88.31 102 GLU A N 1
ATOM 822 C CA . GLU A 1 102 ? -13.295 -3.194 11.633 1.00 88.31 102 GLU A CA 1
ATOM 823 C C . GLU A 1 102 ? -14.620 -3.028 10.867 1.00 88.31 102 GLU A C 1
ATOM 825 O O . GLU A 1 102 ? -15.675 -3.080 11.491 1.00 88.31 102 GLU A O 1
ATOM 830 N N . ALA A 1 103 ? -14.598 -2.830 9.544 1.00 87.94 103 ALA A N 1
ATOM 831 C CA . ALA A 1 103 ? -15.814 -2.600 8.748 1.00 87.94 103 ALA A CA 1
ATOM 832 C C . ALA A 1 103 ? -16.866 -3.730 8.831 1.00 87.94 103 ALA A C 1
ATOM 834 O O . ALA A 1 103 ? -18.042 -3.487 8.597 1.00 87.94 103 ALA A O 1
ATOM 835 N N . GLU A 1 104 ? -16.461 -4.949 9.196 1.00 87.12 104 GLU A N 1
ATOM 836 C CA . GLU A 1 104 ? -17.367 -6.095 9.405 1.00 87.12 104 GLU A CA 1
ATOM 837 C C . GLU A 1 104 ? -18.070 -6.075 10.770 1.00 87.12 104 GLU A C 1
ATOM 839 O O . GLU A 1 104 ? -19.033 -6.809 10.987 1.00 87.12 104 GLU A O 1
ATOM 844 N N . LYS A 1 105 ? -17.582 -5.272 11.721 1.00 88.25 105 LYS A N 1
ATOM 845 C CA . LYS A 1 105 ? -18.168 -5.174 13.060 1.00 88.25 105 LYS A CA 1
ATOM 846 C C . LYS A 1 105 ? -19.187 -4.037 13.097 1.00 88.25 105 LYS A C 1
ATOM 848 O O . LYS A 1 105 ? -18.987 -3.013 12.444 1.00 88.25 105 LYS A O 1
ATOM 853 N N . PRO A 1 106 ? -20.228 -4.147 13.939 1.00 90.38 106 PRO A N 1
ATOM 854 C CA . PRO A 1 106 ? -21.138 -3.035 14.156 1.00 90.38 106 PRO A CA 1
ATOM 855 C C . PRO A 1 106 ? -20.390 -1.796 14.687 1.00 90.38 106 PRO A C 1
ATOM 857 O O . PRO A 1 106 ? -19.327 -1.923 15.319 1.00 90.38 106 PRO A O 1
ATOM 860 N N . PRO A 1 107 ? -20.942 -0.588 14.475 1.00 89.62 107 PRO A N 1
ATOM 861 C CA . PRO A 1 107 ? -20.371 0.649 14.992 1.00 89.62 107 PRO A CA 1
ATOM 862 C C . PRO A 1 107 ? -20.053 0.558 16.488 1.00 89.62 107 PRO A C 1
ATOM 864 O O . PRO A 1 107 ? -20.762 -0.096 17.255 1.00 89.62 107 PRO A O 1
ATOM 867 N N . ILE A 1 108 ? -18.978 1.228 16.911 1.00 87.75 108 ILE A N 1
ATOM 868 C CA . ILE A 1 108 ? -18.533 1.233 18.315 1.00 87.75 108 ILE A CA 1
ATOM 869 C C . ILE A 1 108 ? -19.675 1.621 19.279 1.00 87.75 108 ILE A C 1
ATOM 871 O O . ILE A 1 108 ? -19.880 0.873 20.234 1.00 87.75 108 ILE A O 1
ATOM 875 N N . PRO A 1 109 ? -20.496 2.664 19.009 1.00 91.94 109 PRO A N 1
ATOM 876 C CA . PRO A 1 109 ? -21.584 3.037 19.916 1.00 91.94 109 PRO A CA 1
ATOM 877 C C . PRO A 1 109 ? -22.610 1.920 20.137 1.00 91.94 109 PRO A C 1
ATOM 879 O O . PRO A 1 109 ? -23.143 1.767 21.232 1.00 91.94 109 PRO A O 1
ATOM 882 N N . TRP A 1 110 ? -22.876 1.105 19.112 1.00 93.12 110 TRP A N 1
ATOM 883 C CA . TRP A 1 110 ? -23.823 -0.006 19.220 1.00 93.12 110 TRP A CA 1
ATOM 884 C C . TRP A 1 110 ? -23.242 -1.130 20.071 1.00 93.12 110 TRP A C 1
ATOM 886 O O . TRP A 1 1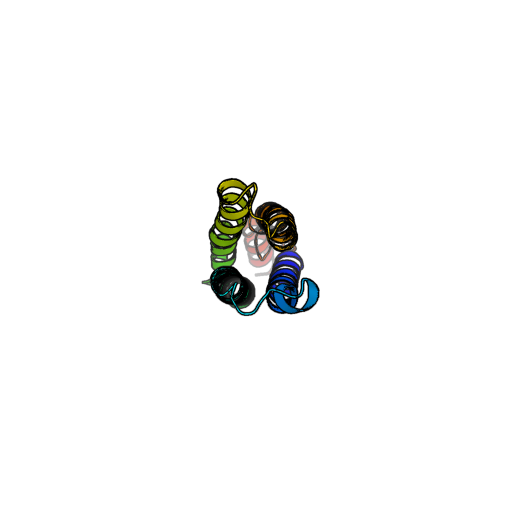10 ? -23.936 -1.683 20.918 1.00 93.12 110 TRP A O 1
ATOM 896 N N . ARG A 1 111 ? -21.951 -1.437 19.895 1.00 91.31 111 ARG A N 1
ATOM 897 C CA . ARG A 1 111 ? -21.250 -2.432 20.720 1.00 91.31 111 ARG A CA 1
ATOM 898 C C . ARG A 1 111 ? -21.263 -2.044 22.195 1.00 91.31 111 ARG A C 1
ATOM 900 O O . ARG A 1 111 ? -21.610 -2.869 23.033 1.00 91.31 111 ARG A O 1
ATOM 907 N N . GLU A 1 112 ? -20.957 -0.785 22.494 1.00 93.50 112 GLU A N 1
ATOM 908 C CA . GLU A 1 112 ? -20.985 -0.258 23.862 1.00 93.50 112 GLU A CA 1
ATOM 909 C C . GLU A 1 112 ? -22.392 -0.311 24.475 1.00 93.50 112 GLU A C 1
ATOM 911 O O . GLU A 1 112 ? -22.538 -0.646 25.650 1.00 93.50 112 GLU A O 1
ATOM 916 N N . PHE A 1 113 ? -23.436 -0.026 23.688 1.00 94.62 113 PHE A N 1
ATOM 917 C CA . PHE A 1 113 ? -24.827 -0.144 24.129 1.00 94.62 113 PHE A CA 1
ATOM 918 C C . PHE A 1 113 ? -25.206 -1.592 24.479 1.00 94.62 113 PHE A C 1
ATOM 920 O O . PHE A 1 113 ? -25.724 -1.844 25.568 1.00 94.62 113 PHE A O 1
ATOM 927 N N . TYR A 1 114 ? -24.893 -2.558 23.608 1.00 93.31 114 TYR A N 1
ATOM 928 C CA . TYR A 1 114 ? -25.170 -3.975 23.871 1.00 93.31 114 TYR A CA 1
ATOM 929 C C . TYR A 1 114 ? -24.397 -4.523 25.077 1.00 93.31 114 TYR A C 1
ATOM 931 O O . TYR A 1 114 ? -24.938 -5.347 25.813 1.00 93.31 114 TYR A O 1
ATOM 939 N N . GLU A 1 115 ? -23.161 -4.074 25.318 1.00 92.88 115 GLU A N 1
ATOM 940 C CA . GLU A 1 115 ? -22.413 -4.482 26.515 1.00 92.88 115 GLU A CA 1
ATOM 941 C C . GLU A 1 115 ? -23.007 -3.923 27.807 1.00 92.88 115 GLU A C 1
ATOM 943 O O . GLU A 1 115 ? -23.019 -4.624 28.818 1.00 92.88 115 GLU A O 1
ATOM 948 N N . LYS A 1 116 ? -23.543 -2.696 27.781 1.00 92.88 116 LYS A N 1
ATOM 949 C CA . LYS A 1 116 ? -24.251 -2.123 28.934 1.00 92.88 116 LYS A CA 1
ATOM 950 C C . LYS A 1 116 ? -25.533 -2.882 29.265 1.00 92.88 116 LYS A C 1
ATOM 952 O O . LYS A 1 116 ? -25.823 -3.032 30.438 1.00 92.88 116 LYS A O 1
ATOM 957 N N . MET A 1 117 ? -26.267 -3.379 28.265 1.00 90.69 117 MET A N 1
ATOM 958 C CA . MET A 1 117 ? -27.494 -4.162 28.491 1.00 90.69 117 MET A CA 1
ATOM 959 C C . MET A 1 117 ? -27.244 -5.589 29.002 1.00 90.69 117 MET A C 1
ATOM 961 O O . MET A 1 117 ? -28.172 -6.227 29.486 1.00 90.69 117 MET A O 1
ATOM 965 N N . LYS A 1 118 ? -26.024 -6.120 28.850 1.00 86.69 118 LYS A N 1
ATOM 966 C CA . LYS A 1 118 ? -25.651 -7.455 29.350 1.00 86.69 118 LYS A CA 1
ATOM 967 C C . LYS A 1 118 ? -25.195 -7.464 30.814 1.00 86.69 118 LYS A C 1
ATOM 969 O O . LYS A 1 118 ? -25.060 -8.553 31.367 1.00 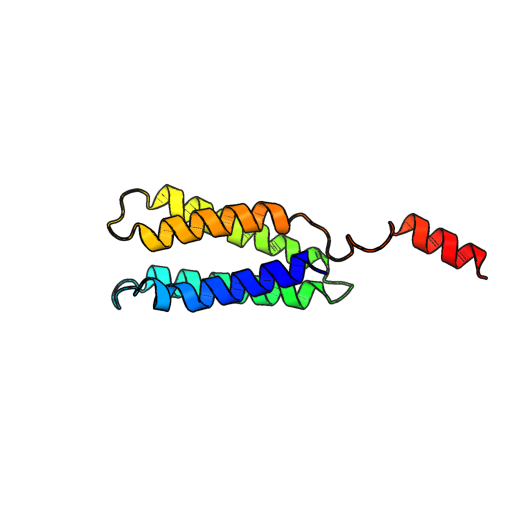86.69 118 LYS A O 1
ATOM 974 N N . LYS A 1 119 ? -24.885 -6.299 31.386 1.00 66.75 119 LYS A N 1
ATOM 975 C CA . LYS A 1 119 ? -24.503 -6.132 32.795 1.00 66.75 119 LYS A CA 1
ATOM 976 C C . LYS A 1 119 ? -25.733 -5.855 33.643 1.00 66.75 119 LYS A C 1
ATOM 978 O O . LYS A 1 119 ? -25.726 -6.333 34.794 1.00 66.75 119 LYS A O 1
#

pLDDT: mean 92.12, std 5.52, range [66.75, 97.94]

Secondary structure (DSSP, 8-state):
-HHHHHHHHHHHHHHHHHHHTT--TT-HHHHHHHHHHHHHHHHHHHHTTSGGGGGGGGGHHHHHHHHHHHHHHTTT-S-HHHHHHHHHHHHHHHHHHTS-TTTTSPPHHHHHHHHHHT-

Foldseek 3Di:
DVLLVVLLVLLVVLQCVCVVLVPDPVVVVSNVLSVVLSVQSNVLSVCLVPVVSVLSLLVLLVSLCVLCVCLVVCPPPPSNPSSVSSNVSSVVSVVSSVQGPVNVDPDPVVVVVVVVVVD

Radius of gyration: 17.63 Å; chains: 1; bounding box: 47×23×56 Å